Protein AF-A0A3P3VVQ7-F1 (afdb_monomer_lite)

Organism: NCBI:txid2488728

Radius of gyration: 19.33 Å; chains: 1; bounding box: 48×32×58 Å

Structure (mmCIF, N/CA/C/O backbone):
data_AF-A0A3P3VVQ7-F1
#
_entry.id   AF-A0A3P3VVQ7-F1
#
loop_
_atom_site.group_PDB
_atom_site.id
_atom_site.type_symbol
_atom_site.label_atom_id
_atom_site.label_alt_id
_atom_site.label_comp_id
_atom_site.label_asym_id
_atom_site.label_entity_id
_atom_site.label_seq_id
_atom_site.pdbx_PDB_ins_code
_atom_site.Cartn_x
_atom_site.Cartn_y
_atom_site.Cartn_z
_atom_site.occupancy
_atom_site.B_iso_or_equiv
_atom_site.auth_seq_id
_atom_site.auth_comp_id
_atom_site.auth_asym_id
_atom_site.auth_atom_id
_atom_site.pdbx_PDB_model_num
ATOM 1 N N . MET A 1 1 ? 31.607 -15.502 -33.583 1.00 39.34 1 MET A N 1
ATOM 2 C CA . MET A 1 1 ? 32.440 -14.580 -32.778 1.00 39.34 1 MET A CA 1
ATOM 3 C C . MET A 1 1 ? 31.692 -14.242 -31.503 1.00 39.34 1 MET A C 1
ATOM 5 O O . MET A 1 1 ? 30.475 -14.149 -31.536 1.00 39.34 1 MET A O 1
ATOM 9 N N . ARG A 1 2 ? 32.423 -14.174 -30.392 1.00 41.66 2 ARG A N 1
ATOM 10 C CA . ARG A 1 2 ? 31.934 -13.964 -29.027 1.00 41.66 2 ARG A CA 1
ATOM 11 C C . ARG A 1 2 ? 31.861 -12.467 -28.686 1.00 41.66 2 ARG A C 1
ATOM 13 O O . ARG A 1 2 ? 32.719 -11.718 -29.137 1.00 41.66 2 ARG A O 1
ATOM 20 N N . LEU A 1 3 ? 30.929 -12.168 -27.774 1.00 39.72 3 LEU A N 1
ATOM 21 C CA . LEU A 1 3 ? 30.853 -11.050 -26.817 1.00 39.72 3 LEU A CA 1
ATOM 22 C C . LEU A 1 3 ? 30.179 -9.751 -27.288 1.00 39.72 3 LEU A C 1
ATOM 24 O O . LEU A 1 3 ? 30.798 -8.816 -27.784 1.00 39.72 3 LEU A O 1
ATOM 28 N N . GLN A 1 4 ? 28.874 -9.736 -27.007 1.00 46.59 4 GLN A N 1
ATOM 29 C CA . GLN A 1 4 ? 28.014 -8.587 -26.738 1.00 46.59 4 GLN A CA 1
ATOM 30 C C . GLN A 1 4 ? 28.740 -7.566 -25.842 1.00 46.59 4 GLN A C 1
ATOM 32 O O . GLN A 1 4 ? 28.887 -7.778 -24.642 1.00 46.59 4 GLN A O 1
ATOM 37 N N . ALA A 1 5 ? 29.212 -6.464 -26.419 1.00 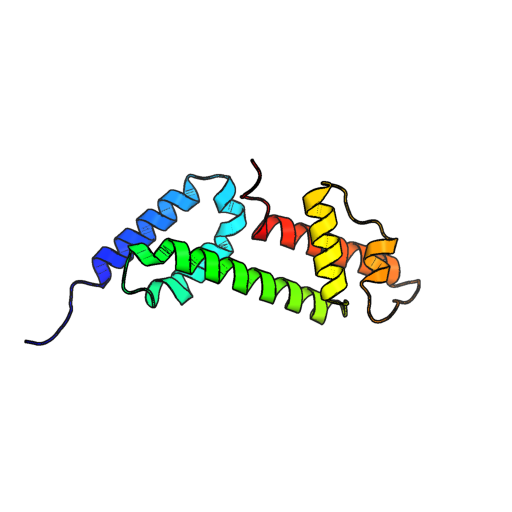42.22 5 ALA A N 1
ATOM 38 C CA . ALA A 1 5 ? 29.850 -5.369 -25.680 1.00 42.22 5 ALA A CA 1
ATOM 39 C C . ALA A 1 5 ? 29.224 -4.000 -26.004 1.00 42.22 5 ALA A C 1
ATOM 41 O O . ALA A 1 5 ? 29.868 -2.969 -25.846 1.00 42.22 5 ALA A O 1
ATOM 42 N N . ALA A 1 6 ? 27.962 -3.994 -26.442 1.00 47.69 6 ALA A N 1
ATOM 43 C CA . ALA A 1 6 ? 27.133 -2.795 -26.549 1.00 47.69 6 ALA A CA 1
ATOM 44 C C . ALA A 1 6 ? 26.116 -2.541 -25.396 1.00 47.69 6 ALA A C 1
ATOM 46 O O . ALA A 1 6 ? 25.557 -1.448 -25.381 1.00 47.69 6 ALA A O 1
ATOM 47 N N . PRO A 1 7 ? 25.865 -3.422 -24.394 1.00 54.50 7 PRO A N 1
ATOM 48 C CA . PRO A 1 7 ? 24.674 -3.258 -23.551 1.00 54.50 7 PRO A CA 1
ATOM 49 C C . PRO A 1 7 ? 24.798 -2.186 -22.456 1.00 54.50 7 PRO A C 1
ATOM 51 O O . PRO A 1 7 ? 23.792 -1.758 -21.910 1.00 54.50 7 PRO A O 1
ATOM 54 N N . THR A 1 8 ? 25.997 -1.732 -22.087 1.00 51.88 8 THR A N 1
ATOM 55 C CA . THR A 1 8 ? 26.177 -0.887 -20.888 1.00 51.88 8 THR A CA 1
ATOM 56 C C . THR A 1 8 ? 26.016 0.610 -21.147 1.00 51.88 8 THR A C 1
ATOM 58 O O . THR A 1 8 ? 25.576 1.337 -20.259 1.00 51.88 8 THR A O 1
ATOM 61 N N . ALA A 1 9 ? 26.380 1.093 -22.338 1.00 54.34 9 ALA A N 1
ATOM 62 C CA . ALA A 1 9 ? 26.308 2.519 -22.665 1.00 54.34 9 ALA A CA 1
ATOM 63 C C . ALA A 1 9 ? 24.877 2.948 -23.031 1.00 54.34 9 ALA A C 1
ATOM 65 O O . ALA A 1 9 ? 24.421 3.999 -22.580 1.00 54.34 9 ALA A O 1
ATOM 66 N N . GLU A 1 10 ? 24.151 2.112 -23.779 1.00 57.66 10 GLU A N 1
ATOM 67 C CA . GLU A 1 10 ? 22.737 2.331 -24.112 1.00 57.66 10 GLU A CA 1
ATOM 68 C C . GLU A 1 10 ? 21.853 2.241 -22.867 1.00 57.66 10 GLU A C 1
ATOM 70 O O . GLU A 1 10 ? 21.072 3.152 -22.609 1.00 57.66 10 GLU A O 1
ATOM 75 N N . LYS A 1 11 ? 22.075 1.237 -22.013 1.00 57.84 11 LYS A N 1
ATOM 76 C CA . LYS A 1 11 ? 21.360 1.069 -20.741 1.00 57.84 11 LYS A CA 1
ATOM 77 C C . LYS A 1 11 ? 21.556 2.241 -19.784 1.00 57.84 11 LYS A C 1
ATOM 79 O O . LYS A 1 11 ? 20.588 2.767 -19.255 1.00 57.84 11 LYS A O 1
ATOM 84 N N . LYS A 1 12 ? 22.788 2.742 -19.646 1.00 62.72 12 LYS A N 1
ATOM 85 C CA . LYS A 1 12 ? 23.070 3.944 -18.84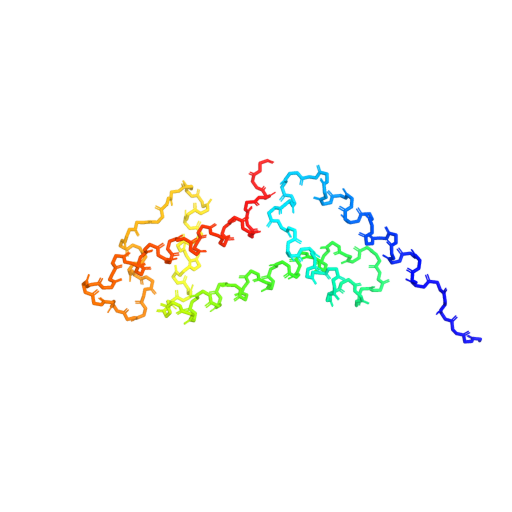3 1.00 62.72 12 LYS A CA 1
ATOM 86 C C . LYS A 1 12 ? 22.427 5.207 -19.429 1.00 62.72 12 LYS A C 1
ATOM 88 O O . LYS A 1 12 ? 22.108 6.139 -18.697 1.00 62.72 12 LYS A O 1
ATOM 93 N N . SER A 1 13 ? 22.249 5.252 -20.749 1.00 64.75 13 SER A N 1
ATOM 94 C CA . SER A 1 13 ? 21.588 6.367 -21.436 1.00 64.75 13 SER A CA 1
ATOM 95 C C . SER A 1 13 ? 20.067 6.300 -21.269 1.00 64.75 13 SER A C 1
ATOM 97 O O . SER A 1 13 ? 19.442 7.334 -21.061 1.00 64.75 13 SER A O 1
ATOM 99 N N . GLN A 1 14 ? 19.490 5.096 -21.266 1.00 62.84 14 GLN A N 1
ATOM 100 C CA . GLN A 1 14 ? 18.079 4.839 -20.960 1.00 62.84 14 GLN A CA 1
ATOM 101 C C . GLN A 1 14 ? 17.753 5.112 -19.493 1.00 62.84 14 GLN A C 1
ATOM 103 O O . GLN A 1 14 ? 16.797 5.824 -19.215 1.00 62.84 14 GLN A O 1
ATOM 108 N N . GLU A 1 15 ? 18.590 4.651 -18.558 1.00 63.66 15 GLU A N 1
ATOM 109 C CA . GLU A 1 15 ? 18.506 5.006 -17.135 1.00 63.66 15 GLU A CA 1
ATOM 110 C C . GLU A 1 15 ? 18.476 6.520 -16.950 1.00 63.66 15 GLU A C 1
ATOM 112 O O . GLU A 1 15 ? 17.657 7.037 -16.199 1.00 63.66 15 GLU A O 1
ATOM 117 N N . LYS A 1 16 ? 19.349 7.238 -17.660 1.00 67.12 16 LYS A N 1
ATOM 118 C CA . LYS A 1 16 ? 19.437 8.693 -17.570 1.00 67.12 16 LYS A CA 1
ATOM 119 C C . LYS A 1 16 ? 18.224 9.393 -18.18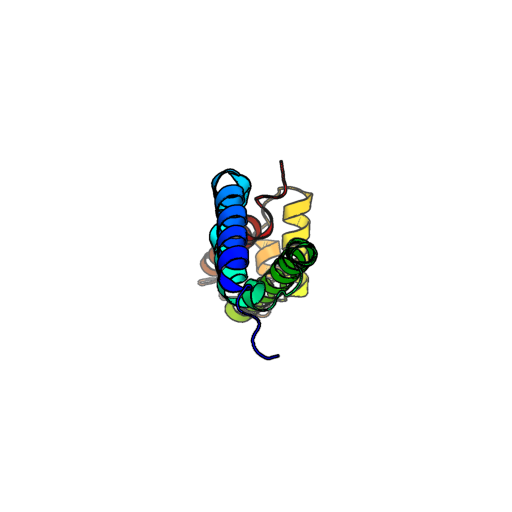6 1.00 67.12 16 LYS A C 1
ATOM 121 O O . LYS A 1 16 ? 17.722 10.329 -17.585 1.00 67.12 16 LYS A O 1
ATOM 126 N N . LEU A 1 17 ? 17.720 8.913 -19.323 1.00 65.44 17 LEU A N 1
ATOM 127 C CA . LEU A 1 17 ? 16.485 9.407 -19.945 1.00 65.44 17 LEU A CA 1
ATOM 128 C C . LEU A 1 17 ? 15.270 9.209 -19.038 1.00 65.44 17 LEU A C 1
ATOM 130 O O . LEU A 1 17 ? 14.487 10.138 -18.871 1.00 65.44 17 LEU A O 1
ATOM 134 N N . ILE A 1 18 ? 15.152 8.030 -18.424 1.00 64.94 18 ILE A N 1
ATOM 135 C CA . ILE A 1 18 ? 14.121 7.721 -17.434 1.00 64.94 18 ILE A CA 1
ATOM 136 C C . ILE A 1 18 ? 14.284 8.677 -16.247 1.00 64.94 18 ILE A C 1
ATOM 138 O O . ILE A 1 18 ? 13.367 9.425 -15.949 1.00 64.94 18 ILE A O 1
ATOM 142 N N . GLN A 1 19 ? 15.469 8.775 -15.641 1.00 64.69 19 GLN A N 1
ATOM 143 C CA . GLN A 1 19 ? 15.754 9.709 -14.540 1.00 64.69 19 GLN A CA 1
ATOM 144 C C . GLN A 1 19 ? 15.425 11.175 -14.874 1.00 64.69 19 GLN A C 1
ATOM 146 O O . GLN A 1 19 ? 14.827 11.871 -14.055 1.00 64.69 19 GLN A O 1
ATOM 151 N N . ASP A 1 20 ? 15.766 11.654 -16.067 1.00 65.00 20 ASP A N 1
ATOM 152 C CA . ASP A 1 20 ? 15.504 13.032 -16.492 1.00 65.00 20 ASP A CA 1
ATOM 153 C C . ASP A 1 20 ? 13.996 13.287 -16.712 1.00 65.00 20 ASP A C 1
ATOM 155 O O . ASP A 1 20 ? 13.486 14.348 -16.334 1.00 65.00 20 ASP A O 1
ATOM 159 N N . LEU A 1 21 ? 13.249 12.301 -17.226 1.00 59.75 21 LEU A N 1
ATOM 160 C CA . LEU A 1 21 ? 11.779 12.336 -17.314 1.00 59.75 21 LEU A CA 1
ATOM 161 C C . LEU A 1 21 ? 11.124 12.384 -15.925 1.00 59.75 21 LEU A C 1
ATOM 163 O O . LEU A 1 21 ? 10.208 13.164 -15.685 1.00 59.75 21 LEU A O 1
ATOM 167 N N . LEU A 1 22 ? 11.636 11.605 -14.975 1.00 57.59 22 LEU A N 1
ATOM 168 C CA . LEU A 1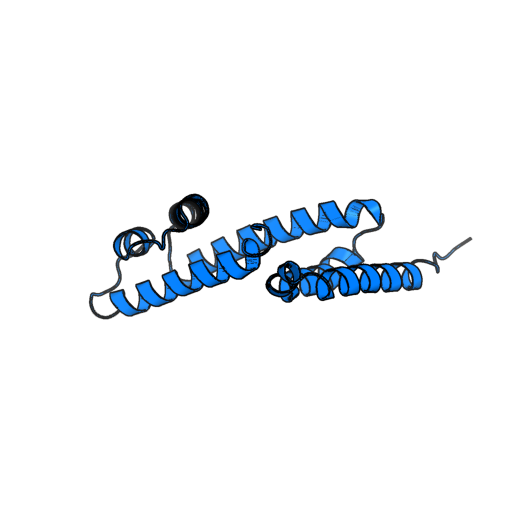 22 ? 11.073 11.518 -13.623 1.00 57.59 22 LEU A CA 1
ATOM 169 C C . LEU A 1 22 ? 11.358 12.758 -12.778 1.00 57.59 22 LEU A C 1
ATOM 171 O O . LEU A 1 22 ? 10.562 13.123 -11.918 1.00 57.59 22 LEU A O 1
ATOM 175 N N . ASN A 1 23 ? 12.494 13.415 -13.012 1.00 55.94 23 ASN A N 1
ATOM 176 C CA . ASN A 1 23 ? 12.850 14.653 -12.322 1.00 55.94 23 ASN A CA 1
ATOM 177 C C . ASN A 1 23 ? 12.123 15.882 -12.891 1.00 55.94 23 ASN A C 1
ATOM 179 O O . ASN A 1 23 ? 12.031 16.900 -12.202 1.00 55.94 23 ASN A O 1
ATOM 183 N N . SER A 1 24 ? 11.631 15.808 -14.132 1.00 56.19 24 SER A N 1
ATOM 184 C CA . SER A 1 24 ? 10.929 16.913 -14.793 1.00 56.19 24 SER A CA 1
ATOM 185 C C . SER A 1 24 ? 9.423 16.932 -14.518 1.00 56.19 24 SER A C 1
ATOM 187 O O . SER A 1 24 ? 8.826 18.009 -14.582 1.00 56.19 24 SER A O 1
ATOM 189 N N . ASP A 1 25 ? 8.825 15.803 -14.119 1.00 57.69 25 ASP A N 1
ATOM 190 C CA . ASP A 1 25 ? 7.417 15.736 -13.725 1.00 57.69 25 ASP A CA 1
ATOM 191 C C . ASP A 1 25 ? 7.228 15.792 -12.195 1.00 57.69 25 ASP A C 1
ATOM 193 O O . ASP A 1 25 ? 7.719 14.958 -11.428 1.00 57.69 25 ASP A O 1
ATOM 197 N N . LEU A 1 26 ? 6.458 16.781 -11.735 1.00 54.56 26 LEU A N 1
ATOM 198 C CA . LEU A 1 26 ? 6.033 16.925 -10.340 1.00 54.56 26 LEU A CA 1
ATOM 199 C C . LEU A 1 26 ? 5.338 15.665 -9.801 1.00 54.56 26 LEU A C 1
ATOM 201 O O . LEU A 1 26 ? 5.501 15.361 -8.619 1.00 54.56 26 LEU A O 1
ATOM 205 N N . HIS A 1 27 ? 4.616 14.940 -10.657 1.00 54.81 27 HIS A N 1
ATOM 206 C CA . HIS A 1 27 ? 3.868 13.731 -10.320 1.00 54.81 27 HIS A CA 1
ATOM 207 C C . HIS A 1 27 ? 4.754 12.494 -10.142 1.00 54.81 27 HIS A C 1
ATOM 209 O O . HIS A 1 27 ? 4.362 11.544 -9.468 1.00 54.81 27 HIS A O 1
ATOM 215 N N . LEU A 1 28 ? 5.970 12.507 -10.691 1.00 61.22 28 LEU A N 1
ATOM 216 C CA . LEU A 1 28 ? 6.917 11.397 -10.576 1.00 61.22 28 LEU A CA 1
ATOM 217 C C . LEU A 1 28 ? 7.789 11.502 -9.314 1.00 61.22 28 LEU A C 1
ATOM 219 O O . LEU A 1 28 ? 8.380 10.508 -8.889 1.00 61.22 28 LEU A O 1
ATOM 223 N N . ARG A 1 29 ? 7.789 12.658 -8.628 1.00 63.69 29 ARG A N 1
ATOM 224 C CA . ARG A 1 29 ? 8.481 12.835 -7.338 1.00 63.69 29 ARG A CA 1
ATOM 225 C C . ARG A 1 29 ? 7.936 11.946 -6.222 1.00 63.69 29 ARG A C 1
ATOM 227 O O . ARG A 1 29 ? 8.738 11.420 -5.455 1.00 63.69 29 ARG A O 1
ATOM 234 N N . SER A 1 30 ? 6.618 11.753 -6.134 1.00 64.19 30 SER A N 1
ATOM 235 C CA . SER A 1 30 ? 6.000 10.835 -5.156 1.00 64.19 30 SER A CA 1
ATOM 236 C C . SER A 1 30 ? 6.338 9.369 -5.438 1.00 64.19 30 SER A C 1
ATOM 238 O O . SER A 1 30 ? 6.324 8.542 -4.533 1.00 64.19 30 SER A O 1
ATOM 240 N N . LYS A 1 31 ? 6.708 9.058 -6.684 1.00 71.62 31 LYS A N 1
ATOM 241 C CA . LYS A 1 31 ? 7.069 7.717 -7.151 1.00 71.62 31 LYS A CA 1
ATOM 242 C C . LYS A 1 31 ? 8.577 7.480 -7.187 1.00 71.62 31 LYS A C 1
ATOM 244 O O . LYS A 1 31 ? 8.996 6.392 -7.574 1.00 71.62 31 LYS A O 1
ATOM 249 N N . LYS A 1 32 ? 9.399 8.459 -6.783 1.00 75.94 32 LYS A N 1
ATOM 250 C CA . LYS A 1 32 ? 10.867 8.406 -6.886 1.00 75.94 32 LYS A CA 1
ATOM 251 C C . LYS A 1 32 ? 11.444 7.100 -6.339 1.00 75.94 32 LYS A C 1
ATOM 253 O O . LYS A 1 32 ? 12.256 6.472 -7.009 1.00 75.94 32 LYS A O 1
ATOM 258 N N . GLU A 1 33 ? 10.988 6.668 -5.166 1.00 80.62 33 GLU A N 1
ATOM 259 C CA . GLU A 1 33 ? 11.449 5.419 -4.551 1.00 80.62 33 GLU A CA 1
ATOM 260 C C . GLU A 1 33 ? 11.072 4.183 -5.376 1.00 80.62 33 GLU A C 1
ATOM 262 O O . GLU A 1 33 ? 11.910 3.305 -5.573 1.00 80.62 33 GLU A O 1
ATOM 267 N N . LEU A 1 34 ? 9.846 4.123 -5.914 1.00 83.12 34 LEU A N 1
ATOM 268 C CA . LEU A 1 34 ? 9.420 3.035 -6.802 1.00 83.12 34 LEU A CA 1
ATOM 269 C C . LEU A 1 34 ? 10.300 2.990 -8.047 1.00 83.12 34 LEU A C 1
ATOM 271 O O . LEU A 1 34 ? 10.733 1.921 -8.470 1.00 83.12 34 LEU A O 1
ATOM 275 N N . ILE A 1 35 ? 10.628 4.146 -8.611 1.00 78.56 35 ILE A N 1
ATOM 276 C CA . ILE A 1 35 ? 11.422 4.167 -9.830 1.00 78.56 35 ILE A CA 1
ATOM 277 C C . ILE A 1 35 ? 12.887 3.817 -9.551 1.00 78.56 35 ILE A C 1
ATOM 279 O O . ILE A 1 35 ? 13.493 3.059 -10.305 1.00 78.56 35 ILE A O 1
ATOM 283 N N . GLU A 1 36 ? 13.463 4.296 -8.450 1.00 83.12 36 GLU A N 1
ATOM 284 C CA . GLU A 1 36 ? 14.802 3.880 -8.027 1.00 83.12 36 GLU A CA 1
ATOM 285 C C . GLU A 1 36 ? 14.866 2.365 -7.796 1.00 83.12 36 GLU A C 1
ATOM 287 O O . GLU A 1 36 ? 15.794 1.712 -8.282 1.00 83.12 36 GLU A O 1
ATOM 292 N N . LYS A 1 37 ? 13.855 1.780 -7.136 1.00 86.12 37 LYS A N 1
ATOM 293 C CA . LYS A 1 37 ? 13.737 0.322 -6.989 1.00 86.12 37 LYS A CA 1
ATOM 294 C C . LYS A 1 37 ? 13.634 -0.378 -8.347 1.00 86.12 37 LYS A C 1
ATOM 296 O O . LYS A 1 37 ? 14.330 -1.372 -8.561 1.00 86.12 37 LYS A O 1
ATOM 301 N N . PHE A 1 38 ? 12.818 0.134 -9.269 1.00 85.62 38 PHE A N 1
ATOM 302 C CA . PHE A 1 38 ? 12.664 -0.430 -10.610 1.00 85.62 38 PHE A CA 1
ATOM 303 C C . PHE A 1 38 ? 13.979 -0.416 -11.390 1.00 85.62 38 PHE A C 1
ATOM 305 O O . PHE A 1 38 ? 14.390 -1.446 -11.922 1.00 85.62 38 PHE A O 1
ATOM 312 N N . ILE A 1 39 ? 14.679 0.718 -11.401 1.00 81.38 39 ILE A N 1
ATOM 313 C CA . ILE A 1 39 ? 15.960 0.878 -12.097 1.00 81.38 39 ILE A CA 1
ATOM 314 C C . ILE A 1 39 ? 17.018 -0.073 -11.535 1.00 81.38 39 ILE A C 1
ATOM 316 O O . ILE A 1 39 ? 17.799 -0.639 -12.292 1.00 81.38 39 ILE A O 1
ATOM 320 N N . GLN A 1 40 ? 17.053 -0.278 -10.219 1.00 82.81 40 GLN A N 1
ATOM 321 C CA . GLN A 1 40 ? 18.057 -1.144 -9.602 1.00 82.81 40 GLN A CA 1
ATOM 322 C C . GLN A 1 40 ? 17.762 -2.634 -9.787 1.00 82.81 40 GLN A C 1
ATOM 324 O O . GLN A 1 40 ? 18.695 -3.424 -9.935 1.00 82.81 40 GLN A O 1
ATOM 329 N N . LYS A 1 41 ? 16.486 -3.033 -9.734 1.00 83.31 41 LYS A N 1
ATOM 330 C CA . LYS A 1 41 ? 16.100 -4.450 -9.654 1.00 83.31 41 LYS A CA 1
ATOM 331 C C . LYS A 1 41 ? 15.542 -5.022 -10.952 1.00 83.31 41 LYS A C 1
ATOM 333 O O . LYS A 1 41 ? 15.808 -6.181 -11.246 1.00 83.31 41 LYS A O 1
ATOM 338 N N . ASN A 1 42 ? 14.787 -4.233 -11.712 1.00 82.62 42 ASN A N 1
ATOM 339 C CA . ASN A 1 42 ? 13.993 -4.719 -12.842 1.00 82.62 42 ASN A CA 1
ATOM 340 C C . ASN A 1 42 ? 14.556 -4.265 -14.186 1.00 82.62 42 ASN A C 1
ATOM 342 O O . ASN A 1 42 ? 14.750 -5.102 -15.061 1.00 82.62 42 ASN A O 1
ATOM 346 N N . LEU A 1 43 ? 14.925 -2.988 -14.331 1.00 79.88 43 LEU A N 1
ATOM 347 C CA . LEU A 1 43 ? 15.546 -2.473 -15.557 1.00 79.88 43 LEU A CA 1
ATOM 348 C C . LEU A 1 43 ? 16.772 -3.295 -16.004 1.00 79.88 43 LEU A C 1
ATOM 350 O O . LEU A 1 43 ? 16.966 -3.461 -17.209 1.00 79.88 43 LEU A O 1
ATOM 354 N N . PRO A 1 44 ? 17.589 -3.889 -15.101 1.00 82.44 44 PRO A N 1
ATOM 355 C CA . PRO A 1 44 ? 18.704 -4.702 -15.530 1.00 82.44 44 PRO A CA 1
ATOM 356 C C . PRO A 1 44 ? 18.330 -5.981 -16.274 1.00 82.44 44 PRO A C 1
ATOM 358 O O . PRO A 1 44 ? 19.180 -6.486 -17.009 1.00 82.44 44 PRO A O 1
ATOM 361 N N . LEU A 1 45 ? 17.102 -6.456 -16.074 1.00 82.38 45 LEU A N 1
ATOM 362 C CA . LEU A 1 45 ? 16.546 -7.694 -16.611 1.00 82.38 45 LEU A CA 1
ATOM 363 C C . LEU A 1 45 ? 15.820 -7.485 -17.947 1.00 82.38 45 LEU A C 1
ATOM 365 O O . LEU A 1 45 ? 15.465 -8.462 -18.596 1.00 82.38 45 LEU A O 1
ATOM 369 N N . ILE A 1 46 ? 15.601 -6.231 -18.352 1.00 78.12 46 ILE A N 1
ATOM 370 C CA . ILE A 1 46 ? 14.887 -5.889 -19.581 1.00 78.12 46 ILE A CA 1
ATOM 371 C C . ILE A 1 46 ? 15.875 -5.879 -20.747 1.00 78.12 46 ILE A C 1
ATOM 373 O O . ILE A 1 46 ? 16.885 -5.173 -20.717 1.00 78.12 46 ILE A O 1
ATOM 377 N N . GLU A 1 47 ? 15.585 -6.685 -21.768 1.00 77.25 47 GLU A N 1
ATOM 378 C CA . GLU A 1 47 ? 16.413 -6.795 -22.973 1.00 77.25 47 GLU A CA 1
ATOM 379 C C . GLU A 1 47 ? 15.978 -5.814 -24.067 1.00 77.25 47 GLU A C 1
ATOM 381 O O . GLU A 1 47 ? 16.830 -5.252 -24.757 1.00 77.25 47 GLU A O 1
ATOM 386 N N . ASN A 1 48 ? 14.667 -5.591 -24.211 1.00 76.25 48 ASN A N 1
ATOM 387 C CA . ASN A 1 48 ? 14.094 -4.706 -25.215 1.00 76.25 48 ASN A CA 1
ATOM 388 C C . ASN A 1 48 ? 13.650 -3.370 -24.588 1.00 76.25 48 ASN A C 1
ATOM 390 O O . ASN A 1 48 ? 12.814 -3.370 -23.684 1.00 76.25 48 ASN A O 1
ATOM 394 N N . PRO A 1 49 ? 14.157 -2.222 -25.066 1.00 70.19 49 PRO A N 1
ATOM 395 C CA . PRO A 1 49 ? 13.767 -0.907 -24.555 1.00 70.19 49 PRO A CA 1
ATOM 396 C C . PRO A 1 49 ? 12.269 -0.602 -24.672 1.00 70.19 49 PRO A C 1
ATOM 398 O O . PRO A 1 49 ? 11.745 0.149 -23.851 1.00 70.19 49 PRO A O 1
ATOM 401 N N . ASP A 1 50 ? 11.586 -1.191 -25.655 1.00 74.12 50 ASP A N 1
ATOM 402 C CA . ASP A 1 50 ? 10.145 -0.992 -25.848 1.00 74.12 50 ASP A CA 1
ATOM 403 C C . ASP A 1 50 ? 9.311 -1.634 -24.720 1.00 74.12 50 ASP A C 1
ATOM 405 O O . ASP A 1 50 ? 8.207 -1.173 -24.434 1.00 74.12 50 ASP A O 1
ATOM 409 N N . ASP A 1 51 ? 9.865 -2.625 -24.010 1.00 78.44 51 ASP A N 1
ATOM 410 C CA . ASP A 1 51 ? 9.180 -3.352 -22.932 1.00 78.44 51 ASP A CA 1
ATOM 411 C C . ASP A 1 51 ? 9.285 -2.618 -21.578 1.00 78.44 51 ASP A C 1
ATOM 413 O O . ASP A 1 51 ? 8.661 -3.009 -20.590 1.00 78.44 51 ASP A O 1
ATOM 417 N N . VAL A 1 52 ? 10.086 -1.547 -21.495 1.00 75.62 52 VAL A N 1
ATOM 418 C CA . VAL A 1 52 ? 10.394 -0.849 -20.233 1.00 75.62 52 VAL A CA 1
ATOM 419 C C . VAL A 1 52 ? 9.149 -0.267 -19.570 1.00 75.62 52 VAL A C 1
ATOM 421 O O . VAL A 1 52 ? 9.034 -0.315 -18.345 1.00 75.62 52 VAL A O 1
ATOM 424 N N . ILE A 1 53 ? 8.222 0.275 -20.362 1.00 74.62 53 ILE A N 1
ATOM 425 C CA . ILE A 1 53 ? 6.997 0.899 -19.848 1.00 74.62 53 ILE A CA 1
ATOM 426 C C . ILE A 1 53 ? 6.067 -0.164 -19.260 1.00 74.62 53 ILE A C 1
ATOM 428 O O . ILE A 1 53 ? 5.678 -0.048 -18.101 1.00 74.62 53 ILE A O 1
ATOM 432 N N . GLU A 1 54 ? 5.795 -1.235 -20.007 1.00 78.69 54 GLU A N 1
ATOM 433 C CA . GLU A 1 54 ? 4.971 -2.356 -19.537 1.00 78.69 54 GLU A CA 1
ATOM 434 C C . GLU A 1 54 ? 5.583 -3.015 -18.290 1.00 78.69 54 GLU A C 1
ATOM 436 O O . GLU A 1 54 ? 4.892 -3.292 -17.308 1.00 78.69 54 GLU A O 1
ATOM 441 N N . ALA A 1 55 ? 6.902 -3.220 -18.279 1.00 82.38 55 ALA A N 1
ATOM 442 C CA . ALA A 1 55 ? 7.597 -3.776 -17.126 1.00 82.38 55 ALA A CA 1
ATOM 443 C C . ALA A 1 55 ? 7.505 -2.867 -15.891 1.00 82.38 55 ALA A C 1
ATOM 445 O O . ALA A 1 55 ? 7.394 -3.368 -14.771 1.00 82.38 55 ALA A O 1
ATOM 446 N N . PHE A 1 56 ? 7.548 -1.544 -16.073 1.00 80.81 56 PHE A N 1
ATOM 447 C CA . PHE A 1 56 ? 7.388 -0.598 -14.973 1.00 80.81 56 PHE A CA 1
ATOM 448 C C . PHE A 1 56 ? 5.961 -0.599 -14.424 1.00 80.81 56 PHE A C 1
ATOM 450 O O . PHE A 1 56 ? 5.793 -0.648 -13.208 1.00 80.81 56 PHE A O 1
ATOM 457 N N . GLU A 1 57 ? 4.943 -0.604 -15.285 1.00 80.62 57 GLU A N 1
ATOM 458 C CA . GLU A 1 57 ? 3.539 -0.699 -14.864 1.00 80.62 57 GLU A CA 1
ATOM 459 C C . GLU A 1 57 ? 3.281 -1.983 -14.067 1.00 80.62 57 GLU A C 1
ATOM 461 O O . GLU A 1 57 ? 2.741 -1.929 -12.960 1.00 80.62 57 GLU A O 1
ATOM 466 N N . ASN A 1 58 ? 3.768 -3.122 -14.567 1.00 85.81 58 ASN A N 1
ATOM 467 C CA . ASN A 1 58 ? 3.683 -4.400 -13.864 1.00 85.81 58 ASN A CA 1
ATOM 468 C C . ASN A 1 58 ? 4.407 -4.358 -12.511 1.00 85.81 58 ASN A C 1
ATOM 470 O O . ASN A 1 58 ? 3.870 -4.817 -11.505 1.00 85.81 58 ASN A O 1
ATOM 474 N N . PHE A 1 59 ? 5.605 -3.773 -12.461 1.00 88.25 59 PHE A N 1
ATOM 475 C CA . PHE A 1 59 ? 6.347 -3.604 -11.213 1.00 88.25 59 PHE A CA 1
ATOM 476 C C . PHE A 1 59 ? 5.586 -2.746 -10.194 1.00 88.25 59 PHE A C 1
ATOM 478 O O . PHE A 1 59 ? 5.528 -3.099 -9.017 1.00 88.25 59 PHE A O 1
ATOM 485 N N . VAL A 1 60 ? 4.990 -1.633 -10.632 1.00 84.50 60 VAL A N 1
ATOM 486 C CA . VAL A 1 60 ? 4.206 -0.753 -9.757 1.00 84.50 60 VAL A CA 1
ATOM 487 C C . VAL A 1 60 ? 2.985 -1.487 -9.205 1.00 84.50 60 VAL A C 1
ATOM 489 O O . VAL A 1 60 ? 2.697 -1.352 -8.017 1.00 84.50 60 VAL A O 1
ATOM 492 N N . GLU A 1 61 ? 2.295 -2.288 -10.020 1.00 87.44 61 GLU A N 1
ATOM 493 C CA . GLU A 1 61 ? 1.167 -3.104 -9.558 1.00 87.44 61 GLU A CA 1
ATOM 494 C C . GLU A 1 61 ? 1.584 -4.178 -8.547 1.00 87.44 61 GLU A C 1
ATOM 496 O O . GLU A 1 61 ? 0.874 -4.396 -7.562 1.00 87.44 61 GLU A O 1
ATOM 501 N N . GLU A 1 62 ? 2.732 -4.827 -8.737 1.00 91.25 62 GLU A N 1
ATOM 502 C CA . GLU A 1 62 ? 3.243 -5.803 -7.770 1.00 91.25 62 GLU A CA 1
ATOM 503 C C . GLU A 1 62 ? 3.659 -5.137 -6.449 1.00 91.25 62 GLU A C 1
ATOM 505 O O . GLU A 1 62 ? 3.190 -5.557 -5.392 1.00 91.25 62 GLU A O 1
ATOM 510 N N . GLU A 1 63 ? 4.416 -4.033 -6.478 1.00 90.62 63 GLU A N 1
ATOM 511 C CA . GLU A 1 63 ? 4.758 -3.280 -5.256 1.00 90.62 63 GLU A CA 1
ATOM 512 C C . GLU A 1 63 ? 3.500 -2.751 -4.548 1.00 90.62 63 GLU A C 1
ATOM 514 O O . GLU A 1 63 ? 3.448 -2.708 -3.318 1.00 90.62 63 GLU A O 1
ATOM 519 N N . ARG A 1 64 ? 2.456 -2.379 -5.303 1.00 90.88 64 ARG A N 1
ATOM 520 C CA . ARG A 1 64 ? 1.167 -1.953 -4.746 1.00 90.88 64 ARG A CA 1
ATOM 521 C C . ARG A 1 64 ? 0.504 -3.089 -3.966 1.00 90.88 64 ARG A C 1
ATOM 523 O O . ARG A 1 64 ? 0.052 -2.871 -2.841 1.00 90.88 64 ARG A O 1
ATOM 530 N N . LYS A 1 65 ? 0.442 -4.295 -4.542 1.00 92.75 65 LYS A N 1
ATOM 531 C CA . LYS A 1 65 ? -0.105 -5.486 -3.867 1.00 92.75 65 LYS A CA 1
ATOM 532 C C . LYS A 1 65 ? 0.719 -5.846 -2.634 1.00 92.75 65 LYS A C 1
ATOM 534 O O . LYS A 1 65 ? 0.143 -6.107 -1.578 1.00 92.75 65 LYS A O 1
ATOM 539 N N . GLU A 1 66 ? 2.045 -5.833 -2.746 1.00 94.31 66 GLU A N 1
ATOM 540 C CA . GLU A 1 66 ? 2.948 -6.113 -1.627 1.00 94.31 66 GLU A CA 1
ATOM 541 C C . GLU A 1 66 ? 2.758 -5.112 -0.483 1.00 94.31 66 GLU A C 1
ATOM 543 O O . GLU A 1 66 ? 2.611 -5.527 0.666 1.00 94.31 66 GLU A O 1
ATOM 548 N N . ALA A 1 67 ? 2.652 -3.816 -0.784 1.00 93.44 67 ALA A N 1
ATOM 549 C CA . ALA A 1 67 ? 2.428 -2.782 0.222 1.00 93.44 67 ALA A CA 1
ATOM 550 C C . ALA A 1 67 ? 1.083 -2.951 0.951 1.00 93.44 67 ALA A C 1
ATOM 552 O O . ALA A 1 67 ? 1.019 -2.811 2.173 1.00 93.44 67 ALA A O 1
ATOM 553 N N . ILE A 1 68 ? 0.006 -3.308 0.239 1.00 94.50 68 ILE A N 1
ATOM 554 C CA . ILE A 1 68 ? -1.288 -3.620 0.871 1.00 94.50 68 ILE A CA 1
ATOM 555 C C . ILE A 1 68 ? -1.166 -4.838 1.793 1.00 94.50 68 ILE A C 1
ATOM 557 O O . ILE A 1 68 ? -1.673 -4.815 2.921 1.00 94.50 68 ILE A O 1
ATOM 561 N N . GLN A 1 69 ? -0.478 -5.892 1.350 1.00 95.94 69 GLN A N 1
ATOM 562 C CA . GLN A 1 69 ? -0.242 -7.079 2.172 1.00 95.94 69 GLN A CA 1
ATOM 563 C C . GLN A 1 69 ? 0.595 -6.762 3.415 1.00 95.94 69 GLN A C 1
ATOM 565 O O . GLN A 1 69 ? 0.304 -7.282 4.493 1.00 95.94 69 GLN A O 1
ATOM 570 N N . GLU A 1 70 ? 1.625 -5.927 3.285 1.00 95.81 70 GLU A N 1
ATOM 571 C CA . GLU A 1 70 ? 2.490 -5.504 4.386 1.00 95.81 70 GLU A CA 1
ATOM 572 C C . GLU A 1 70 ? 1.699 -4.703 5.422 1.00 95.81 70 GLU A C 1
ATOM 574 O O . GLU A 1 70 ? 1.647 -5.109 6.583 1.00 95.81 70 GLU A O 1
ATOM 579 N N . ILE A 1 71 ? 0.971 -3.660 4.999 1.00 95.38 71 ILE A N 1
ATOM 580 C CA . ILE A 1 71 ? 0.097 -2.869 5.881 1.00 95.38 71 ILE A CA 1
ATOM 581 C C . ILE A 1 71 ? -0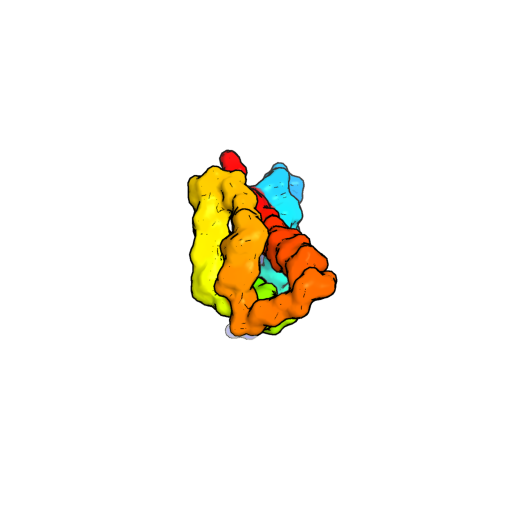.908 -3.779 6.598 1.00 95.38 71 ILE A C 1
ATOM 583 O O . ILE A 1 71 ? -1.103 -3.661 7.811 1.00 95.38 71 ILE A O 1
ATOM 587 N N . SER A 1 72 ? -1.520 -4.715 5.866 1.00 96.12 72 SER A N 1
ATOM 588 C CA . SER A 1 72 ? -2.499 -5.648 6.429 1.00 96.12 72 SER A CA 1
ATOM 589 C C . SER A 1 72 ? -1.883 -6.554 7.495 1.00 96.12 72 SER A C 1
ATOM 591 O O . SER A 1 72 ? -2.465 -6.735 8.565 1.00 96.12 72 SER A O 1
ATOM 593 N N . LYS A 1 73 ? -0.686 -7.097 7.248 1.00 95.56 73 LYS A N 1
ATOM 594 C CA . LYS A 1 73 ? 0.020 -7.968 8.200 1.00 95.56 73 LYS A CA 1
ATOM 595 C C . LYS A 1 73 ? 0.501 -7.200 9.428 1.00 95.56 73 LYS A C 1
ATOM 597 O O . LYS A 1 73 ? 0.249 -7.642 10.547 1.00 95.56 73 LYS A O 1
ATOM 602 N N . GLU A 1 74 ? 1.159 -6.060 9.232 1.00 95.06 74 GLU A N 1
ATOM 603 C CA . GLU A 1 74 ? 1.719 -5.241 10.312 1.00 95.06 74 GLU A CA 1
ATOM 604 C C . GLU A 1 74 ? 0.646 -4.747 11.286 1.00 95.06 74 GLU A C 1
ATOM 606 O O . GLU A 1 74 ? 0.837 -4.756 12.503 1.00 95.06 74 GLU A O 1
ATOM 611 N N . GLU A 1 75 ? -0.504 -4.330 10.755 1.00 93.88 75 GLU A N 1
ATOM 612 C CA . GLU A 1 75 ? -1.592 -3.763 11.550 1.00 93.88 75 GLU A CA 1
ATOM 613 C C . GLU A 1 75 ? -2.675 -4.790 11.918 1.00 93.88 75 GLU A C 1
ATOM 615 O O . GLU A 1 75 ? -3.637 -4.449 12.616 1.00 93.88 75 GLU A O 1
ATOM 620 N N . ALA A 1 76 ? -2.509 -6.057 11.523 1.00 95.06 76 ALA A N 1
ATOM 621 C CA . ALA A 1 76 ? -3.493 -7.130 11.684 1.00 95.06 76 ALA A CA 1
ATOM 622 C C . ALA A 1 76 ? -4.886 -6.728 11.156 1.00 95.06 76 ALA A C 1
ATOM 624 O O . ALA A 1 76 ? -5.890 -6.760 11.883 1.00 95.06 76 ALA A O 1
ATOM 625 N N . LEU A 1 77 ? -4.916 -6.301 9.895 1.00 96.75 77 LEU A N 1
ATOM 626 C CA . LEU A 1 77 ? -6.107 -5.886 9.165 1.00 96.75 77 LEU A CA 1
ATOM 627 C C . LEU A 1 77 ? -6.553 -6.967 8.183 1.00 96.75 77 LEU A C 1
ATOM 629 O O . LEU A 1 77 ? -5.763 -7.764 7.683 1.00 96.75 77 LEU A O 1
ATOM 633 N N . ASP A 1 78 ? -7.845 -6.953 7.911 1.00 97.25 78 ASP A N 1
ATOM 634 C CA . ASP A 1 78 ? -8.490 -7.670 6.830 1.00 97.25 78 ASP A CA 1
ATOM 635 C C . ASP A 1 78 ? -8.126 -6.985 5.505 1.00 97.25 78 ASP A C 1
ATOM 637 O O . ASP A 1 78 ? -8.482 -5.824 5.280 1.00 97.25 78 ASP A O 1
ATOM 641 N N . GLN A 1 79 ? -7.359 -7.692 4.673 1.00 96.19 79 GLN A N 1
ATOM 642 C CA . GLN A 1 79 ? -6.803 -7.154 3.435 1.00 96.19 79 GLN A CA 1
ATOM 643 C C . GLN A 1 79 ? -7.901 -6.740 2.448 1.00 96.19 79 GLN A C 1
ATOM 645 O O . GLN A 1 79 ? -7.848 -5.635 1.912 1.00 96.19 79 GLN A O 1
ATOM 650 N N . ASP A 1 80 ? -8.922 -7.579 2.261 1.00 95.62 80 ASP A N 1
ATOM 651 C CA . ASP A 1 80 ? -10.009 -7.320 1.312 1.00 95.62 80 ASP A CA 1
ATOM 652 C C . ASP A 1 80 ? -10.781 -6.054 1.709 1.00 95.62 80 ASP A C 1
ATOM 654 O O . ASP A 1 80 ? -11.129 -5.215 0.874 1.00 95.62 80 ASP A O 1
ATOM 658 N N . LYS A 1 81 ? -11.009 -5.863 3.014 1.00 96.38 81 LYS A N 1
ATOM 659 C CA . LYS A 1 81 ? -11.638 -4.635 3.513 1.00 96.38 81 LYS A CA 1
ATOM 660 C C . LYS A 1 81 ? -10.733 -3.418 3.374 1.00 96.38 81 LYS A C 1
ATOM 662 O O . LYS A 1 81 ? -11.242 -2.331 3.112 1.00 96.38 81 LYS A O 1
ATOM 667 N N . LEU A 1 82 ? -9.422 -3.571 3.568 1.00 96.31 82 LEU A N 1
ATOM 668 C CA . LEU A 1 82 ? -8.468 -2.478 3.380 1.00 96.31 82 LEU A CA 1
ATOM 669 C C . LEU A 1 82 ? -8.477 -2.009 1.921 1.00 96.31 82 LEU A C 1
ATOM 671 O O . LEU A 1 82 ? -8.577 -0.810 1.675 1.00 96.31 82 LEU A O 1
ATOM 675 N N . GLU A 1 83 ? -8.446 -2.945 0.971 1.00 94.62 83 GLU A N 1
ATOM 676 C CA . GLU A 1 83 ? -8.566 -2.661 -0.463 1.00 94.62 83 GLU A CA 1
ATOM 677 C C . GLU A 1 83 ? -9.873 -1.929 -0.783 1.00 94.62 83 GLU A C 1
ATOM 679 O O . GLU A 1 83 ? -9.857 -0.920 -1.489 1.00 94.62 83 GLU A O 1
ATOM 684 N N . HIS A 1 84 ? -10.992 -2.375 -0.204 1.00 95.50 84 HIS A N 1
ATOM 685 C CA . HIS A 1 84 ? -12.282 -1.709 -0.371 1.00 95.50 84 HIS A CA 1
ATOM 686 C C . HIS A 1 84 ? -12.278 -0.274 0.176 1.00 95.50 84 HIS A C 1
ATOM 688 O O . HIS A 1 84 ? -12.690 0.648 -0.524 1.00 95.50 84 HIS A O 1
ATOM 694 N N . VAL A 1 85 ? -11.767 -0.059 1.392 1.00 95.38 85 VAL A N 1
ATOM 695 C CA . VAL A 1 85 ? -11.689 1.275 2.011 1.00 95.38 85 VAL A CA 1
ATOM 696 C C . VAL A 1 85 ? -10.790 2.220 1.213 1.00 95.38 85 VAL A C 1
ATOM 698 O O . VAL A 1 85 ? -11.133 3.390 1.039 1.00 95.38 85 VAL A O 1
ATOM 701 N N . ILE A 1 86 ? -9.660 1.728 0.702 1.00 93.12 86 ILE A N 1
ATOM 702 C CA . ILE A 1 86 ? -8.796 2.501 -0.196 1.00 93.12 86 ILE A CA 1
ATOM 703 C C . ILE A 1 86 ? -9.561 2.856 -1.477 1.00 93.12 86 ILE A C 1
ATOM 705 O O . ILE A 1 86 ? -9.543 4.014 -1.883 1.00 93.12 86 ILE A O 1
ATOM 709 N N . GLY A 1 87 ? -10.263 1.897 -2.087 1.00 91.81 87 GLY A N 1
ATOM 710 C CA . GLY A 1 87 ? -11.069 2.128 -3.288 1.00 91.81 87 GLY A CA 1
ATOM 711 C C . GLY A 1 87 ? -12.143 3.202 -3.094 1.00 91.81 87 GLY A C 1
ATOM 712 O O . GLY A 1 87 ? -12.247 4.119 -3.908 1.00 91.81 87 GLY A O 1
ATOM 713 N N . GLU A 1 88 ? -12.886 3.148 -1.987 1.00 92.75 88 GLU A N 1
ATOM 714 C CA . GLU A 1 88 ? -13.893 4.161 -1.645 1.00 92.75 88 GLU A CA 1
ATOM 715 C C . GLU A 1 88 ? -13.271 5.544 -1.428 1.00 92.75 88 GLU A C 1
ATOM 717 O O . GLU A 1 88 ? -13.805 6.550 -1.905 1.00 92.75 88 GLU A O 1
ATOM 722 N N . TYR A 1 89 ? -12.121 5.612 -0.749 1.00 90.69 89 TYR A N 1
ATOM 723 C CA . TYR A 1 89 ? -11.394 6.867 -0.572 1.00 90.69 89 TYR A CA 1
ATOM 724 C C . TYR A 1 89 ? -10.969 7.462 -1.921 1.00 90.69 89 TYR A C 1
ATOM 726 O O . TYR A 1 89 ? -11.214 8.641 -2.161 1.00 90.69 89 TYR A O 1
ATOM 734 N N . LEU A 1 90 ? -10.414 6.651 -2.825 1.00 87.62 90 LEU A N 1
ATOM 735 C CA . LEU A 1 90 ? -9.994 7.092 -4.159 1.00 87.62 90 LEU A CA 1
ATOM 736 C C . LEU A 1 90 ? -11.161 7.530 -5.050 1.00 87.62 90 LEU A C 1
ATOM 738 O O . LEU A 1 90 ? -11.003 8.425 -5.874 1.00 87.62 90 LEU A O 1
ATOM 742 N N . PHE A 1 91 ? -12.327 6.900 -4.910 1.00 89.06 91 PHE A N 1
ATOM 743 C CA . PHE A 1 91 ? -13.505 7.247 -5.702 1.00 89.06 91 PHE A CA 1
ATOM 744 C C . PHE A 1 91 ? -14.197 8.520 -5.202 1.00 89.06 91 PHE A C 1
ATOM 746 O O . PHE A 1 91 ? -14.745 9.290 -5.991 1.00 89.06 91 PHE A O 1
ATOM 753 N N . THR A 1 92 ? -14.211 8.732 -3.886 1.00 90.06 92 THR A N 1
ATOM 754 C CA . THR A 1 92 ? -15.002 9.803 -3.263 1.00 90.06 92 THR A CA 1
ATOM 755 C C . THR A 1 92 ? -14.184 11.011 -2.818 1.00 90.06 92 THR A C 1
ATOM 757 O O . THR A 1 92 ? -14.787 12.022 -2.448 1.00 90.06 92 THR A O 1
ATOM 760 N N . ASP A 1 93 ? -12.853 10.899 -2.787 1.00 85.88 93 ASP A N 1
ATOM 761 C CA . ASP A 1 93 ? -11.922 11.810 -2.104 1.00 85.88 93 ASP A CA 1
ATOM 762 C C . ASP A 1 93 ? -12.262 12.032 -0.612 1.00 85.88 93 ASP A C 1
ATOM 764 O O . ASP A 1 93 ? -11.805 12.990 0.021 1.00 85.88 93 ASP A O 1
ATOM 768 N N . LYS A 1 94 ? -13.081 11.156 -0.007 1.00 87.56 94 LYS A N 1
ATOM 769 C CA . LYS A 1 94 ? -13.485 11.265 1.399 1.00 87.56 94 LYS A CA 1
ATOM 770 C C . LYS A 1 94 ? -12.651 10.355 2.274 1.00 87.56 94 LYS A C 1
ATOM 772 O O . LYS A 1 94 ? -12.626 9.141 2.107 1.00 87.56 94 LYS A O 1
ATOM 777 N N . GLN A 1 95 ? -12.027 10.976 3.264 1.00 87.69 95 GLN A N 1
ATOM 778 C CA . GLN A 1 95 ? -11.270 10.286 4.295 1.00 87.69 95 GLN A CA 1
ATOM 779 C C . GLN A 1 95 ? -12.127 9.206 4.983 1.00 87.69 95 GLN A C 1
ATOM 781 O O . GLN A 1 95 ? -13.258 9.511 5.380 1.00 87.69 95 GLN A O 1
ATOM 786 N N . PRO A 1 96 ? -11.604 7.977 5.163 1.00 90.88 96 PRO A N 1
ATOM 787 C CA . PRO A 1 96 ? -12.341 6.910 5.826 1.00 90.88 96 PRO A CA 1
ATOM 788 C C . PRO A 1 96 ? -12.676 7.287 7.267 1.00 90.88 96 PRO A C 1
ATOM 790 O O . PRO A 1 96 ? -11.862 7.873 7.991 1.00 90.88 96 PRO A O 1
ATOM 793 N N . LEU A 1 97 ? -13.886 6.942 7.702 1.00 93.88 97 LEU A N 1
ATOM 794 C CA . LEU A 1 97 ? -14.330 7.230 9.055 1.00 93.88 97 LEU A CA 1
ATOM 795 C C . LEU A 1 97 ? -13.623 6.310 10.049 1.00 93.88 97 LEU A C 1
ATOM 797 O O . LEU A 1 97 ? -13.172 5.208 9.741 1.00 93.88 97 LEU A O 1
ATOM 801 N N . ARG A 1 98 ? -13.596 6.736 11.315 1.00 93.00 98 ARG A N 1
ATOM 802 C CA . ARG A 1 98 ? -13.036 5.928 12.409 1.00 93.00 98 ARG A CA 1
ATOM 803 C C . ARG A 1 98 ? -13.661 4.533 12.494 1.00 93.00 98 ARG A C 1
ATOM 805 O O . ARG A 1 98 ? -12.987 3.597 12.914 1.00 93.00 98 ARG A O 1
ATOM 812 N N . GLU A 1 99 ? -14.942 4.402 12.154 1.00 91.94 99 GLU A N 1
ATOM 813 C CA . GLU A 1 99 ? -15.641 3.115 12.175 1.00 91.94 99 GLU A CA 1
ATOM 814 C C . GLU A 1 99 ? -15.197 2.196 11.040 1.00 91.94 99 GLU A C 1
ATOM 816 O O . GLU A 1 99 ? -14.952 1.019 11.3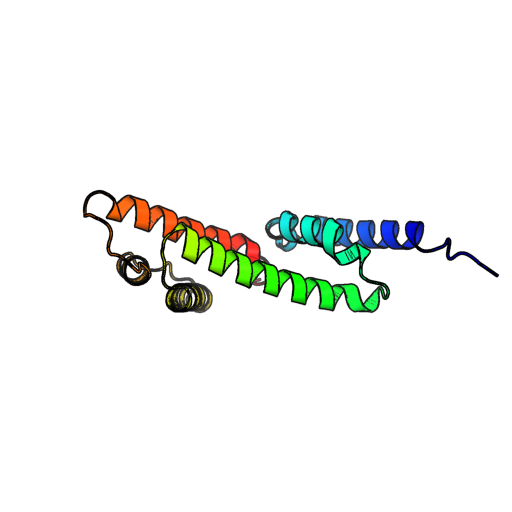08 1.00 91.94 99 GLU A O 1
ATOM 821 N N . ASP A 1 100 ? -14.979 2.740 9.840 1.00 94.00 100 ASP A N 1
ATOM 822 C CA . ASP A 1 100 ? -14.451 1.999 8.689 1.00 94.00 100 ASP A CA 1
ATOM 823 C C . ASP A 1 100 ? -13.086 1.403 9.038 1.00 94.00 100 ASP A C 1
ATOM 825 O O . ASP A 1 100 ? -12.869 0.202 8.901 1.00 94.00 100 ASP A O 1
ATOM 829 N N . ILE A 1 101 ? -12.203 2.215 9.633 1.00 95.25 101 ILE A N 1
ATOM 830 C CA . ILE A 1 101 ? -10.871 1.778 10.076 1.00 95.25 101 ILE A CA 1
ATOM 831 C C . ILE A 1 101 ? -10.945 0.696 11.159 1.00 95.25 101 ILE A C 1
ATOM 833 O O . ILE A 1 101 ? -10.139 -0.232 11.177 1.00 95.25 101 ILE A O 1
ATOM 837 N N . VAL A 1 102 ? -11.911 0.776 12.077 1.00 93.44 102 VAL A N 1
ATOM 838 C CA . VAL A 1 102 ? -12.111 -0.270 13.093 1.00 93.44 102 VAL A CA 1
ATOM 839 C C . VAL A 1 102 ? -12.643 -1.557 12.464 1.00 93.44 102 VAL A C 1
ATOM 841 O O . VAL A 1 102 ? -12.280 -2.637 12.929 1.00 93.44 102 VAL A O 1
ATOM 844 N N . ALA A 1 103 ? -13.470 -1.465 11.420 1.00 94.25 103 ALA A N 1
ATOM 845 C CA . ALA A 1 103 ? -14.002 -2.620 10.698 1.00 94.25 103 ALA A CA 1
ATOM 846 C C . ALA A 1 103 ? -12.925 -3.387 9.909 1.00 94.25 103 ALA A C 1
ATOM 848 O O . ALA A 1 103 ? -13.096 -4.585 9.664 1.00 94.25 103 ALA A O 1
ATOM 849 N N . LEU A 1 104 ? -11.804 -2.729 9.582 1.00 95.56 104 LEU A N 1
ATOM 850 C CA . LEU A 1 104 ? -10.614 -3.372 9.014 1.00 95.56 104 LEU A CA 1
ATOM 851 C C . LEU A 1 104 ? -9.934 -4.325 10.000 1.00 95.56 104 LEU A C 1
ATOM 853 O O . LEU A 1 104 ? -9.277 -5.270 9.587 1.00 95.56 104 LEU A O 1
ATOM 857 N N . MET A 1 105 ? -10.027 -4.077 11.306 1.00 94.31 105 MET A N 1
ATOM 858 C CA . MET A 1 105 ? -9.198 -4.782 12.284 1.00 94.31 105 MET A CA 1
ATOM 859 C C . MET A 1 105 ? -9.716 -6.203 12.518 1.00 94.31 105 MET A C 1
ATOM 861 O O . MET A 1 105 ? -10.839 -6.385 12.989 1.00 94.31 105 MET A O 1
ATOM 865 N N . ILE A 1 106 ? -8.868 -7.211 12.278 1.00 93.38 106 ILE A N 1
ATOM 866 C CA . ILE A 1 106 ? -9.201 -8.628 12.526 1.00 93.38 106 ILE A CA 1
ATOM 867 C C . ILE A 1 106 ? -9.549 -8.842 14.005 1.00 93.38 106 ILE A C 1
ATOM 869 O O . ILE A 1 106 ? -10.468 -9.585 14.347 1.00 93.38 106 ILE A O 1
ATOM 873 N N . GLN A 1 107 ? -8.829 -8.155 14.895 1.00 88.62 107 GLN A N 1
ATOM 874 C CA . GLN A 1 107 ? -9.101 -8.130 16.328 1.00 88.62 107 GLN A CA 1
ATOM 875 C C . GLN A 1 107 ? -9.332 -6.697 16.791 1.00 88.62 107 GLN A C 1
ATOM 877 O O . GLN A 1 107 ? -8.516 -5.806 16.536 1.00 88.62 107 GLN A O 1
ATOM 882 N N . LYS A 1 108 ? -10.439 -6.479 17.508 1.00 84.12 108 LYS A N 1
ATOM 883 C CA . LYS A 1 108 ? -10.768 -5.156 18.039 1.00 84.12 108 LYS A CA 1
ATOM 884 C C . LYS A 1 108 ? -9.748 -4.765 19.117 1.00 84.12 108 LYS A C 1
ATOM 886 O O . LYS A 1 108 ? -9.586 -5.513 20.081 1.00 84.12 108 LYS A O 1
ATOM 891 N N . PRO A 1 109 ? -9.086 -3.605 18.988 1.00 82.88 109 PRO A N 1
ATOM 892 C CA . PRO A 1 109 ? -8.124 -3.138 19.973 1.00 82.88 109 PRO A CA 1
ATOM 893 C C . PRO A 1 109 ? -8.830 -2.762 21.276 1.00 82.88 109 PRO A C 1
ATOM 895 O O . PRO A 1 109 ? -10.030 -2.461 21.298 1.00 82.88 109 PRO A O 1
ATOM 898 N N . SER A 1 110 ? -8.064 -2.719 22.364 1.00 88.69 110 SER A N 1
ATOM 899 C CA . SER A 1 110 ? -8.556 -2.198 23.637 1.00 88.69 110 SER A CA 1
ATOM 900 C C . SER A 1 110 ? -8.958 -0.721 23.508 1.00 88.69 110 SER A C 1
ATOM 902 O O . SER A 1 110 ? -8.452 0.004 22.649 1.00 88.69 110 SER A O 1
ATOM 904 N N . LEU A 1 111 ? -9.839 -0.230 24.391 1.00 84.94 111 LEU A N 1
ATOM 905 C CA . LEU A 1 111 ? -10.256 1.184 24.390 1.00 84.94 111 LEU A CA 1
ATOM 906 C C . LEU A 1 111 ? -9.064 2.152 24.444 1.00 84.94 111 LEU A C 1
ATOM 908 O O . LEU A 1 111 ? -9.110 3.216 23.832 1.00 84.94 111 LEU A O 1
ATOM 912 N N . LYS A 1 112 ? -7.994 1.760 25.145 1.00 86.44 112 LYS A N 1
ATOM 913 C CA . LYS A 1 112 ? -6.782 2.561 25.325 1.00 86.44 112 LYS A CA 1
ATOM 914 C C . LYS A 1 112 ? -5.955 2.673 24.041 1.00 86.44 112 LYS A C 1
ATOM 916 O O . LYS A 1 112 ? -5.405 3.731 23.768 1.00 86.44 112 LYS A O 1
ATOM 921 N N . GLU A 1 113 ? -5.879 1.605 23.251 1.00 87.62 113 GLU A N 1
ATOM 922 C CA . GLU A 1 113 ? -5.056 1.544 22.031 1.00 87.62 113 GLU A CA 1
ATOM 923 C C . GLU A 1 113 ? -5.832 1.957 20.779 1.00 87.62 113 GLU A C 1
ATOM 925 O O . GLU A 1 113 ? -5.239 2.281 19.750 1.00 87.62 113 GLU A O 1
ATOM 930 N N . ARG A 1 114 ? -7.168 1.961 20.861 1.00 89.25 114 ARG A N 1
ATOM 931 C CA . ARG A 1 114 ? -8.059 2.172 19.720 1.00 89.25 114 ARG A CA 1
ATOM 932 C C . ARG A 1 114 ? -7.773 3.470 18.973 1.00 89.25 114 ARG A C 1
ATOM 934 O O . ARG A 1 114 ? -7.672 3.432 17.754 1.00 89.25 114 ARG A O 1
ATOM 941 N N . SER A 1 115 ? -7.628 4.600 19.671 1.00 90.94 115 SER A N 1
ATOM 942 C CA . SER A 1 115 ? -7.402 5.891 18.997 1.00 90.94 115 SER A CA 1
ATOM 943 C C . SER A 1 115 ? -6.064 5.920 18.261 1.00 90.94 115 SER A C 1
ATOM 945 O O . SER A 1 115 ? -6.024 6.311 17.100 1.00 90.94 115 SER A O 1
ATOM 947 N N . THR A 1 116 ? -4.994 5.456 18.910 1.00 92.62 116 THR A N 1
ATOM 948 C CA . THR A 1 116 ? -3.646 5.424 18.327 1.00 92.62 116 THR A CA 1
ATOM 949 C C . THR A 1 116 ? -3.573 4.482 17.131 1.00 92.62 116 THR A C 1
ATOM 951 O O . THR A 1 116 ? -2.977 4.823 16.115 1.00 92.62 116 THR A O 1
ATOM 954 N N . LYS A 1 117 ? -4.210 3.307 17.218 1.00 93.75 117 LYS A N 1
ATOM 955 C CA . LYS A 1 117 ? -4.231 2.354 16.105 1.00 93.75 117 LYS A CA 1
ATOM 956 C C . LYS A 1 117 ? -5.026 2.890 14.915 1.00 93.75 117 LYS A C 1
ATOM 958 O O . LYS A 1 117 ? -4.571 2.747 13.788 1.00 93.75 117 LYS A O 1
ATOM 963 N N . ILE A 1 118 ? -6.169 3.539 15.156 1.00 94.06 118 ILE A N 1
ATOM 964 C CA . ILE A 1 118 ? -6.946 4.185 14.087 1.00 94.06 118 ILE A CA 1
ATOM 965 C C . ILE A 1 118 ? -6.091 5.231 13.373 1.00 94.06 118 ILE A C 1
ATOM 967 O O . ILE A 1 118 ? -5.964 5.173 12.159 1.00 94.06 118 ILE A O 1
ATOM 971 N N . GLU A 1 119 ? -5.471 6.143 14.122 1.00 94.06 119 GLU A N 1
ATOM 972 C CA . GLU A 1 119 ? -4.641 7.211 13.556 1.00 94.06 119 GLU A CA 1
ATOM 973 C C . GLU A 1 119 ? -3.480 6.659 12.718 1.00 94.06 119 GLU A C 1
ATOM 975 O O . GLU A 1 119 ? -3.258 7.109 11.595 1.00 94.06 119 GLU A O 1
ATOM 980 N N . ARG A 1 120 ? -2.797 5.623 13.217 1.00 94.94 120 ARG A N 1
ATOM 981 C CA . ARG A 1 120 ? -1.690 4.975 12.506 1.00 94.94 120 ARG A CA 1
ATOM 982 C C . ARG A 1 120 ? -2.134 4.292 11.211 1.00 94.94 120 ARG A C 1
ATOM 984 O O . ARG A 1 120 ? -1.477 4.460 10.189 1.00 94.94 120 ARG A O 1
ATOM 991 N N . VAL A 1 121 ? -3.244 3.550 11.236 1.00 95.31 121 VAL A N 1
ATOM 992 C CA . VAL A 1 121 ? -3.791 2.893 10.033 1.00 95.31 121 VAL A CA 1
ATOM 993 C C . VAL A 1 121 ? -4.249 3.937 9.015 1.00 95.31 121 VAL A C 1
ATOM 995 O O . VAL A 1 121 ? -3.939 3.819 7.835 1.00 95.31 121 VAL A O 1
ATOM 998 N N . THR A 1 122 ? -4.926 4.993 9.468 1.00 94.19 122 THR A N 1
ATOM 999 C CA . THR A 1 122 ? -5.328 6.116 8.618 1.00 94.19 122 THR A CA 1
ATOM 1000 C C . THR A 1 122 ? -4.120 6.777 7.945 1.00 94.19 122 THR A C 1
ATOM 1002 O O . THR A 1 122 ? -4.159 7.015 6.742 1.00 94.19 122 THR A O 1
ATOM 1005 N N . HIS A 1 123 ? -3.028 7.017 8.678 1.00 93.69 123 HIS A N 1
ATOM 1006 C CA . HIS A 1 123 ? -1.794 7.561 8.103 1.00 93.69 123 HIS A CA 1
ATOM 1007 C C . HIS A 1 123 ? -1.188 6.626 7.048 1.00 93.69 123 HIS A C 1
ATOM 1009 O O . HIS A 1 123 ? -0.880 7.074 5.950 1.00 93.69 123 HIS A O 1
ATOM 1015 N N . LYS A 1 124 ? -1.103 5.318 7.332 1.00 94.44 124 LYS A N 1
ATOM 1016 C CA . LYS A 1 124 ? -0.615 4.315 6.367 1.00 94.44 124 LYS A CA 1
ATOM 1017 C C . LYS A 1 124 ? -1.451 4.280 5.082 1.00 94.44 124 LYS A C 1
ATOM 1019 O O . LYS A 1 124 ? -0.885 4.131 4.005 1.00 94.44 124 LYS A O 1
ATOM 1024 N N . ILE A 1 125 ? -2.774 4.449 5.175 1.00 92.44 125 ILE A N 1
ATOM 1025 C CA . ILE A 1 125 ? -3.654 4.554 3.998 1.00 92.44 125 ILE A CA 1
ATOM 1026 C C . ILE A 1 125 ? -3.324 5.809 3.178 1.00 92.44 125 ILE A C 1
ATOM 1028 O O . ILE A 1 125 ? -3.237 5.724 1.954 1.00 92.44 125 ILE A O 1
ATOM 1032 N N . TYR A 1 126 ? -3.103 6.961 3.822 1.00 89.31 126 TYR A N 1
ATOM 1033 C CA . TYR A 1 126 ? -2.707 8.176 3.100 1.00 89.31 126 TYR A CA 1
ATOM 1034 C C . TYR A 1 126 ? -1.343 8.052 2.445 1.00 89.31 126 TYR A C 1
ATOM 1036 O O . TYR A 1 126 ? -1.214 8.425 1.283 1.00 89.31 126 TYR A O 1
ATOM 1044 N N . ASP A 1 127 ? -0.352 7.518 3.156 1.00 88.88 127 ASP A N 1
ATOM 1045 C CA . ASP A 1 127 ? 0.986 7.299 2.608 1.00 88.88 127 ASP A CA 1
ATOM 1046 C C . ASP A 1 127 ? 0.923 6.366 1.399 1.00 88.88 127 ASP A C 1
ATOM 1048 O O . ASP A 1 127 ? 1.492 6.665 0.352 1.00 88.88 127 ASP A O 1
ATOM 1052 N N . PHE A 1 128 ? 0.157 5.277 1.511 1.00 90.75 128 PHE A N 1
ATOM 1053 C CA . PHE A 1 128 ? -0.073 4.351 0.410 1.00 90.75 128 PHE A CA 1
ATOM 1054 C C . PHE A 1 128 ? -0.676 5.062 -0.806 1.00 90.75 128 PHE A C 1
ATOM 1056 O O . PHE A 1 128 ? -0.136 4.974 -1.909 1.00 90.75 128 PHE A O 1
ATOM 1063 N N . VAL A 1 129 ? -1.767 5.810 -0.616 1.00 87.75 129 VAL A N 1
ATOM 1064 C CA . VAL A 1 129 ? -2.394 6.560 -1.711 1.00 87.75 129 VAL A CA 1
ATOM 1065 C C . VAL A 1 129 ? -1.424 7.579 -2.294 1.00 87.75 129 VAL A C 1
ATOM 1067 O O . VAL A 1 129 ? -1.336 7.700 -3.511 1.00 87.75 129 VAL A O 1
ATOM 1070 N N . ASN A 1 130 ? -0.643 8.262 -1.463 1.00 83.25 130 ASN A N 1
ATOM 1071 C CA . ASN A 1 130 ? 0.317 9.252 -1.923 1.00 83.25 130 ASN A CA 1
ATOM 1072 C C . ASN A 1 130 ? 1.437 8.644 -2.784 1.00 83.25 130 ASN A C 1
ATOM 1074 O O . ASN A 1 130 ? 1.801 9.212 -3.809 1.00 83.25 130 ASN A O 1
ATOM 1078 N N . THR A 1 131 ? 1.955 7.479 -2.403 1.00 82.75 131 THR A N 1
ATOM 1079 C CA . THR A 1 131 ? 3.036 6.800 -3.132 1.00 82.75 131 THR A CA 1
ATOM 1080 C C . THR A 1 131 ? 2.531 6.133 -4.413 1.00 82.75 131 THR A C 1
ATOM 1082 O O . THR A 1 131 ? 3.125 6.267 -5.489 1.00 82.75 131 THR A O 1
ATOM 1085 N N . PHE A 1 132 ? 1.410 5.416 -4.334 1.00 82.94 132 PHE A N 1
ATOM 1086 C CA . PHE A 1 132 ? 0.944 4.581 -5.440 1.00 82.94 132 PHE A CA 1
ATOM 1087 C C . PHE A 1 132 ? -0.028 5.303 -6.378 1.00 82.94 132 PHE A C 1
ATOM 1089 O O . PHE A 1 132 ? -0.011 5.032 -7.579 1.00 82.94 132 PHE A O 1
ATOM 1096 N N . ILE A 1 133 ? -0.801 6.278 -5.894 1.00 74.56 133 ILE A N 1
ATOM 1097 C CA . ILE A 1 133 ? -1.935 6.853 -6.637 1.00 74.56 133 ILE A CA 1
ATOM 1098 C C . ILE A 1 133 ? -1.773 8.356 -6.911 1.00 74.56 133 ILE A C 1
ATOM 1100 O O . ILE A 1 133 ? -1.994 8.793 -8.045 1.00 74.56 133 ILE A O 1
ATOM 1104 N N . SER A 1 134 ? -1.330 9.150 -5.929 1.00 65.00 134 SER A N 1
ATOM 1105 C CA . SER A 1 134 ? -1.063 10.583 -6.109 1.00 65.00 134 SER A CA 1
ATOM 1106 C C . SER A 1 134 ? 0.108 10.771 -7.075 1.00 65.00 134 SER A C 1
ATOM 1108 O O . SER A 1 134 ? 1.272 10.538 -6.754 1.00 65.00 134 SER A O 1
ATOM 1110 N N . GLY A 1 135 ? -0.235 11.131 -8.307 1.00 55.22 135 GLY A N 1
ATOM 1111 C CA . GLY A 1 135 ? 0.655 11.087 -9.466 1.00 55.22 135 GLY A CA 1
ATOM 1112 C C . GLY A 1 135 ? -0.098 10.773 -10.763 1.00 55.22 135 GLY A C 1
ATOM 1113 O O . GLY A 1 135 ? 0.287 11.266 -11.809 1.00 55.22 135 GLY A O 1
ATOM 1114 N N . PHE A 1 136 ? -1.213 10.037 -10.686 1.00 44.84 136 PHE A N 1
ATOM 1115 C CA . PHE A 1 136 ? -2.097 9.770 -11.834 1.00 44.84 136 PHE A CA 1
ATOM 1116 C C . PHE A 1 136 ? -3.294 10.726 -11.933 1.00 44.84 136 PHE A C 1
ATOM 1118 O O . PHE A 1 136 ? -3.905 10.846 -12.990 1.00 44.84 136 PHE A O 1
ATOM 1125 N N . ALA A 1 137 ? -3.628 11.418 -10.842 1.00 35.97 137 ALA A N 1
ATOM 1126 C CA . ALA A 1 137 ? -4.741 12.357 -10.785 1.00 35.97 137 ALA A CA 1
ATOM 1127 C C . ALA A 1 137 ? -4.251 13.815 -10.775 1.00 35.97 137 ALA A C 1
ATOM 1129 O O . ALA A 1 137 ? -4.187 14.451 -9.721 1.00 35.97 137 ALA A O 1
ATOM 1130 N N . ARG A 1 138 ? -3.891 14.334 -11.954 1.00 37.03 138 ARG A N 1
ATOM 1131 C CA . ARG A 1 138 ? -4.450 15.578 -12.516 1.00 37.03 138 ARG A CA 1
ATOM 1132 C C . ARG A 1 138 ? -3.987 15.826 -13.943 1.00 37.03 138 ARG A C 1
ATOM 1134 O O . ARG A 1 138 ? -2.781 15.661 -14.195 1.00 37.03 138 ARG A O 1
#

InterPro domains:
  IPR022625 Type I restriction enzyme R protein, C-terminal [PF12008] (9-132)

pLDDT: mean 79.96, std 16.14, range [35.97, 97.25]

Secondary structure (DSSP, 8-state):
------HHHHHHHHHHHHHHHHHH-TTTSTTHHHHHHHHHHTGGG---GGGHHHHHHHHHHHHHHHHHHHHHHHHTB-HHHHHHHHHHHHHH-PPPPHHHHHHTBSSPPPHHHHHHHHHHHHHHHHHHHHHHTTTT--

Foldseek 3Di:
DDDDPPDPPVLVVLLVVVVVVLVVDPLSVLQVVLVVCCSVPPSVVDPDPVCSVVSSVVSLVVVLLVLLVVLCVVLVFDSVLLVVQLVCCVVPVDQDDLVSLQNRHPDRDDPVCSVVSSVVSSVSSVSSCSNRPRRVDD

Sequence (138 aa):
MRLQAAPTAEKKSQEKLIQDLLNSDLHLRSKKELIEKFIQKNLPLIENPDDVIEAFENFVEEERKEAIQEISKEEALDQDKLEHVIGEYLFTDKQPLREDIVALMIQKPSLKERSTKIERVTHKIYDFVNTFISGFAR